Protein AF-A0A1I7T3V8-F1 (afdb_monomer)

Mean predicted aligned error: 16.52 Å

Structure (mmCIF, N/CA/C/O backbone):
data_AF-A0A1I7T3V8-F1
#
_entry.id   AF-A0A1I7T3V8-F1
#
loop_
_atom_site.group_PDB
_atom_site.id
_atom_site.type_symbol
_atom_site.label_atom_id
_atom_site.label_alt_id
_atom_site.label_comp_id
_atom_site.label_asym_id
_atom_site.label_entity_id
_atom_site.label_seq_id
_atom_site.pdbx_PDB_ins_code
_atom_site.Cartn_x
_atom_site.Cartn_y
_atom_site.Cartn_z
_atom_site.occupancy
_atom_site.B_iso_or_equiv
_atom_site.auth_seq_id
_atom_site.auth_comp_id
_atom_site.auth_asym_id
_atom_site.auth_atom_id
_atom_site.pdbx_PDB_model_num
ATOM 1 N N . MET A 1 1 ? -22.235 20.836 51.990 1.00 48.69 1 MET A N 1
ATOM 2 C CA . MET A 1 1 ? -23.068 21.627 51.063 1.00 48.69 1 MET A CA 1
ATOM 3 C C . MET A 1 1 ? -22.305 22.928 50.870 1.00 48.69 1 MET A C 1
ATOM 5 O O . MET A 1 1 ? -21.987 23.537 51.876 1.00 48.69 1 MET A O 1
ATOM 9 N N . ASP A 1 2 ? -21.758 23.268 49.703 1.00 34.41 2 ASP A N 1
ATOM 10 C CA . ASP A 1 2 ? -22.219 22.955 48.351 1.00 34.41 2 ASP A CA 1
ATOM 11 C C . ASP A 1 2 ? -21.090 22.682 47.354 1.00 34.41 2 ASP A C 1
ATOM 13 O O . ASP A 1 2 ? -20.011 23.269 47.392 1.00 34.41 2 ASP A O 1
ATOM 17 N N . SER A 1 3 ? -21.395 21.741 46.461 1.00 48.91 3 SER A N 1
ATOM 18 C CA . SER A 1 3 ? -20.655 21.442 45.242 1.00 48.91 3 SER A CA 1
ATOM 19 C C . SER A 1 3 ? -20.962 22.489 44.182 1.00 48.91 3 SER A C 1
ATOM 21 O O . SER A 1 3 ? -22.117 22.859 43.993 1.00 48.91 3 SER A O 1
ATOM 23 N N . SER A 1 4 ? -19.954 22.879 43.410 1.00 48.72 4 SER A N 1
ATOM 24 C CA . SER A 1 4 ? -20.138 23.435 42.066 1.00 48.72 4 SER A CA 1
ATOM 25 C C . SER A 1 4 ? -18.888 23.143 41.240 1.00 48.72 4 SER A C 1
ATOM 27 O O . SER A 1 4 ? -18.045 24.006 41.030 1.00 48.72 4 SER A O 1
ATOM 29 N N . ASN A 1 5 ? -18.743 21.887 40.806 1.00 44.91 5 ASN A N 1
ATOM 30 C CA . ASN A 1 5 ? -17.799 21.538 39.749 1.00 44.91 5 ASN A CA 1
ATOM 31 C C . ASN A 1 5 ? -18.504 21.793 38.411 1.00 44.91 5 ASN A C 1
ATOM 33 O O . ASN A 1 5 ? -19.316 20.979 37.968 1.00 44.91 5 ASN A O 1
ATOM 37 N N . SER A 1 6 ? -18.263 22.960 37.813 1.00 47.44 6 SER A N 1
ATOM 38 C CA . SER A 1 6 ? -18.781 23.289 36.489 1.00 47.44 6 SER A CA 1
ATOM 39 C C . SER A 1 6 ? -18.063 22.429 35.452 1.00 47.44 6 SER A C 1
ATOM 41 O O . SER A 1 6 ? -16.891 22.650 35.144 1.00 47.44 6 SER A O 1
ATOM 43 N N . THR A 1 7 ? -18.763 21.443 34.904 1.00 49.38 7 THR A N 1
ATOM 44 C CA . THR A 1 7 ? -18.326 20.664 33.745 1.00 49.38 7 THR A CA 1
ATOM 45 C C . THR A 1 7 ? -18.361 21.543 32.497 1.00 49.38 7 THR A C 1
ATOM 47 O O . THR A 1 7 ? -19.283 21.499 31.688 1.00 49.38 7 THR A O 1
ATOM 50 N N . GLY A 1 8 ? -17.326 22.365 32.333 1.00 44.69 8 GLY A N 1
ATOM 51 C CA . GLY A 1 8 ? -16.982 22.926 31.037 1.00 44.69 8 GLY A CA 1
ATOM 52 C C . GLY A 1 8 ? -16.472 21.788 30.163 1.00 44.69 8 GLY A C 1
ATOM 53 O O . GLY A 1 8 ? -15.374 21.283 30.387 1.00 44.69 8 GLY A O 1
ATOM 54 N N . LYS A 1 9 ? -17.278 21.348 29.193 1.00 51.91 9 LYS A N 1
ATOM 55 C CA . LYS A 1 9 ? -16.775 20.550 28.077 1.00 51.91 9 LYS A CA 1
ATOM 56 C C . LYS A 1 9 ? -15.770 21.425 27.341 1.00 51.91 9 LYS A C 1
ATOM 58 O O . LYS A 1 9 ? -16.154 22.333 26.612 1.00 51.91 9 LYS A O 1
ATOM 63 N N . VAL A 1 10 ? -14.490 21.211 27.615 1.00 54.59 10 VAL A N 1
ATOM 64 C CA . VAL A 1 10 ? -13.423 21.800 26.821 1.00 54.59 10 VAL A CA 1
ATOM 65 C C . VAL A 1 10 ? -13.494 21.081 25.483 1.00 54.59 10 VAL A C 1
ATOM 67 O O . VAL A 1 10 ? -13.160 19.901 25.398 1.00 54.59 10 VAL A O 1
ATOM 70 N N . ASP A 1 11 ? -14.022 21.765 24.469 1.00 52.12 11 ASP A N 1
ATOM 71 C CA . ASP A 1 11 ? -13.834 21.397 23.071 1.00 52.12 11 ASP A CA 1
ATOM 72 C C . ASP A 1 11 ? -12.324 21.358 22.816 1.00 52.12 11 ASP A C 1
ATOM 74 O O . ASP A 1 11 ? -11.679 22.373 22.540 1.00 52.12 11 ASP A O 1
ATOM 78 N N . GLU A 1 12 ? -11.736 20.176 22.995 1.00 53.50 12 GLU A N 1
ATOM 79 C CA . GLU A 1 12 ? -10.343 19.900 22.688 1.00 53.50 12 GLU A CA 1
ATOM 80 C C . GLU A 1 12 ? -10.204 19.904 21.167 1.00 53.50 12 GLU A C 1
ATOM 82 O O . GLU A 1 12 ? -10.267 18.885 20.480 1.00 53.50 12 GLU A O 1
ATOM 87 N N . LYS A 1 13 ? -10.062 21.109 20.616 1.00 53.25 13 LYS A N 1
ATOM 88 C CA . LYS A 1 13 ? -9.596 21.308 19.253 1.00 53.25 13 LYS A CA 1
ATOM 89 C C . LYS A 1 13 ? -8.242 20.592 19.158 1.00 53.25 13 LYS A C 1
ATOM 91 O O . LYS A 1 13 ? -7.340 20.972 19.911 1.00 53.25 13 LYS A O 1
ATOM 96 N N . PRO A 1 14 ? -8.058 19.590 18.276 1.00 52.19 14 PRO A N 1
ATOM 97 C CA . PRO A 1 14 ? -6.776 18.917 18.165 1.00 52.19 14 PRO A CA 1
ATOM 98 C C . PRO A 1 14 ? -5.755 19.950 17.694 1.00 52.19 14 PRO A C 1
ATOM 100 O O . PRO A 1 14 ? -5.748 20.384 16.540 1.00 52.19 14 PRO A O 1
ATOM 103 N N . THR A 1 15 ? -4.931 20.406 18.630 1.00 48.41 15 THR A N 1
ATOM 104 C CA . THR A 1 15 ? -3.794 21.265 18.338 1.00 48.41 15 THR A CA 1
ATOM 105 C C . THR A 1 15 ? -2.785 20.362 17.649 1.00 48.41 15 THR A C 1
ATOM 107 O O . THR A 1 15 ? -2.183 19.496 18.282 1.00 48.41 15 THR A O 1
ATOM 110 N N . ILE A 1 16 ? -2.675 20.491 16.325 1.00 54.16 16 ILE A N 1
ATOM 111 C CA . ILE A 1 16 ? -1.679 19.771 15.529 1.00 54.16 16 ILE A CA 1
ATOM 112 C C . ILE A 1 16 ? -0.324 20.393 15.859 1.00 54.16 16 ILE A C 1
ATOM 114 O O . ILE A 1 16 ? 0.146 21.325 15.210 1.00 54.16 16 ILE A O 1
ATOM 118 N N . ASP A 1 17 ? 0.262 19.916 16.948 1.00 49.56 17 ASP A N 1
ATOM 119 C CA . ASP A 1 17 ? 1.594 20.289 17.377 1.00 49.56 17 ASP A CA 1
ATOM 120 C C . ASP A 1 17 ? 2.591 19.435 16.582 1.00 49.56 17 ASP A C 1
ATOM 122 O O . ASP A 1 17 ? 2.828 18.263 16.886 1.00 49.56 17 ASP A O 1
ATOM 126 N N . ASN A 1 18 ? 3.151 20.014 15.514 1.00 53.66 18 ASN A N 1
ATOM 127 C CA . ASN A 1 18 ? 4.056 19.364 14.549 1.00 53.66 18 ASN A CA 1
ATOM 128 C C . ASN A 1 18 ? 5.376 18.830 15.158 1.00 53.66 18 ASN A C 1
ATOM 130 O O . ASN A 1 18 ? 6.262 18.383 14.430 1.00 53.66 18 ASN A O 1
ATOM 134 N N . ARG A 1 19 ? 5.541 18.886 16.485 1.00 55.25 19 ARG A N 1
ATOM 135 C CA . ARG A 1 19 ? 6.678 18.321 17.227 1.00 55.25 19 ARG A CA 1
ATOM 136 C C . ARG A 1 19 ? 6.393 16.964 17.864 1.00 55.25 19 ARG A C 1
ATOM 138 O O . ARG A 1 19 ? 7.342 16.267 18.220 1.00 55.25 19 ARG A O 1
ATOM 145 N N . ASN A 1 20 ? 5.133 16.554 17.968 1.00 52.56 20 ASN A N 1
ATOM 146 C CA . ASN A 1 20 ? 4.791 15.252 18.521 1.00 52.56 20 ASN A CA 1
ATOM 147 C C . ASN A 1 20 ? 4.762 14.210 17.402 1.00 52.56 20 ASN A C 1
ATOM 149 O O . ASN A 1 20 ? 3.812 14.130 16.628 1.00 52.56 20 ASN A O 1
ATOM 153 N N . LYS A 1 21 ? 5.801 13.366 17.335 1.00 65.19 21 LYS A N 1
ATOM 154 C CA . LYS A 1 21 ? 5.699 12.056 16.676 1.00 65.19 21 LYS A CA 1
ATOM 155 C C . LYS A 1 21 ? 4.594 11.282 17.391 1.00 65.19 21 LYS A C 1
ATOM 157 O O . LYS A 1 21 ? 4.843 10.635 18.405 1.00 65.19 21 LYS A O 1
ATOM 162 N N . TRP A 1 22 ? 3.368 11.384 16.896 1.00 76.81 22 TRP A N 1
ATOM 163 C CA . TRP A 1 22 ? 2.284 10.541 17.365 1.00 76.81 22 TRP A CA 1
ATOM 164 C C . TRP A 1 22 ? 2.625 9.101 17.000 1.00 76.81 22 TRP A C 1
ATOM 166 O O . TRP A 1 22 ? 2.739 8.745 15.827 1.00 76.81 22 TRP A O 1
ATOM 176 N N . SER A 1 23 ? 2.861 8.287 18.023 1.00 83.81 23 SER A N 1
ATOM 177 C CA . SER A 1 23 ? 2.917 6.846 17.866 1.00 83.81 23 SER A CA 1
ATOM 178 C C . SER A 1 23 ? 1.492 6.318 17.738 1.00 83.81 23 SER A C 1
ATOM 180 O O . SER A 1 23 ? 0.564 6.765 18.417 1.00 83.81 23 SER A O 1
ATOM 182 N N . TYR A 1 24 ? 1.313 5.354 16.846 1.00 88.56 24 TYR A N 1
ATOM 183 C CA . TYR A 1 24 ? 0.059 4.629 16.720 1.00 88.56 24 TYR A CA 1
ATOM 184 C C . TYR A 1 24 ? 0.169 3.323 17.502 1.00 88.56 24 TYR A C 1
ATOM 186 O O . TYR A 1 24 ? 1.182 2.627 17.416 1.00 88.56 24 TYR A O 1
ATOM 194 N N . SER A 1 25 ? -0.871 2.988 18.268 1.00 92.62 25 SER A N 1
ATOM 195 C CA . SER A 1 25 ? -1.007 1.635 18.807 1.00 92.62 25 SER A CA 1
ATOM 196 C C . SER A 1 25 ? -1.297 0.655 17.668 1.00 92.62 25 SER A C 1
ATOM 198 O O . SER A 1 25 ? -1.690 1.060 16.567 1.00 92.62 25 SER A O 1
ATOM 200 N N . ARG A 1 26 ? -1.139 -0.646 17.930 1.00 93.56 26 ARG A N 1
ATOM 201 C CA . ARG A 1 26 ? -1.437 -1.691 16.943 1.00 93.56 26 ARG A CA 1
ATOM 202 C C . ARG A 1 26 ? -2.878 -1.593 16.439 1.00 93.56 26 ARG A C 1
ATOM 204 O O . ARG A 1 26 ? -3.114 -1.697 15.243 1.00 93.56 26 ARG A O 1
ATOM 211 N N . GLU A 1 27 ? -3.825 -1.356 17.337 1.00 94.38 27 GLU A N 1
ATOM 212 C CA . GLU A 1 27 ? -5.256 -1.266 17.034 1.00 94.38 27 GLU A CA 1
ATOM 213 C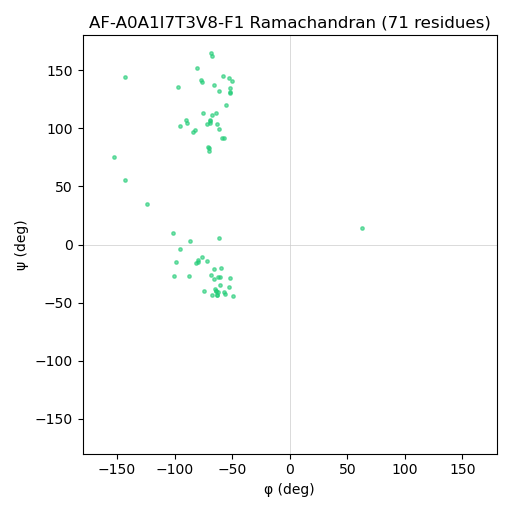 C . GLU A 1 27 ? -5.537 -0.091 16.097 1.00 94.38 27 GLU A C 1
ATOM 215 O O . GLU A 1 27 ? -6.242 -0.244 15.104 1.00 94.38 27 GLU A O 1
ATOM 220 N N . LYS A 1 28 ? -4.917 1.068 16.359 1.00 91.81 28 LYS A N 1
ATOM 221 C CA . LYS A 1 28 ? -5.042 2.239 15.485 1.00 91.81 28 LYS A CA 1
ATOM 222 C C . LYS A 1 28 ? -4.455 1.971 14.099 1.00 91.81 28 LYS A C 1
ATOM 224 O O . LYS A 1 28 ? -5.057 2.368 13.109 1.00 91.81 28 LYS A O 1
ATOM 229 N N . MET A 1 29 ? -3.320 1.274 14.015 1.00 92.12 29 MET A N 1
ATOM 230 C CA . MET A 1 29 ? -2.725 0.899 12.726 1.00 92.12 29 MET A CA 1
ATOM 231 C C . MET A 1 29 ? -3.607 -0.065 11.929 1.00 92.12 29 MET A C 1
ATOM 233 O O . MET A 1 29 ? -3.709 0.083 10.716 1.00 92.12 29 MET A O 1
ATOM 237 N N . LEU A 1 30 ? -4.262 -1.023 12.592 1.00 93.31 30 LEU A N 1
ATOM 238 C CA . LEU A 1 30 ? -5.182 -1.950 11.927 1.00 93.31 30 LEU A CA 1
ATOM 239 C C . LEU A 1 30 ? -6.395 -1.225 11.340 1.00 93.31 30 LEU A C 1
ATOM 241 O O . LEU A 1 30 ? -6.765 -1.506 10.211 1.00 93.31 30 LEU A O 1
ATOM 245 N N . ILE A 1 31 ? -6.951 -0.242 12.053 1.00 92.94 31 ILE A N 1
ATOM 246 C CA . ILE A 1 31 ? -8.047 0.589 11.528 1.00 92.94 31 ILE A CA 1
ATOM 247 C C . ILE A 1 31 ? -7.593 1.377 10.290 1.00 92.94 31 ILE A C 1
ATOM 249 O O . ILE A 1 31 ? -8.334 1.498 9.319 1.00 92.94 31 ILE A O 1
ATOM 253 N N . LEU A 1 32 ? -6.367 1.911 10.304 1.00 91.88 32 LEU A N 1
ATOM 254 C CA . LEU A 1 32 ? -5.823 2.654 9.165 1.00 91.88 32 LEU A CA 1
ATOM 255 C C . LEU A 1 32 ? -5.545 1.768 7.945 1.00 91.88 32 LEU A C 1
ATOM 257 O O . LEU A 1 32 ? -5.573 2.281 6.830 1.00 91.88 32 LEU A O 1
ATOM 261 N N . ASN A 1 33 ? -5.297 0.471 8.139 1.00 91.00 33 ASN A N 1
ATOM 262 C CA . ASN A 1 33 ? -5.018 -0.470 7.054 1.00 91.00 33 ASN A CA 1
ATOM 263 C C . ASN A 1 33 ? -6.196 -0.624 6.078 1.00 91.00 33 ASN A C 1
ATOM 265 O O . ASN A 1 33 ? -5.980 -0.869 4.895 1.00 91.00 33 ASN A O 1
ATOM 269 N N . ASP A 1 34 ? -7.422 -0.416 6.557 1.00 89.94 34 ASP A N 1
ATOM 270 C CA . ASP A 1 34 ? -8.635 -0.488 5.736 1.00 89.94 34 ASP A CA 1
ATOM 271 C C . ASP A 1 34 ? -8.961 0.851 5.046 1.00 89.94 34 ASP A C 1
ATOM 273 O O . ASP A 1 34 ? -9.969 0.986 4.350 1.00 89.94 34 ASP A O 1
ATOM 277 N N . SER A 1 35 ? -8.111 1.870 5.217 1.00 93.25 35 SER A N 1
ATOM 278 C CA . SER A 1 35 ? -8.281 3.161 4.555 1.00 93.25 35 SER A CA 1
ATOM 279 C C . SER A 1 35 ? -8.124 3.025 3.034 1.00 93.25 35 SER A C 1
ATOM 281 O O . SER A 1 35 ? -7.150 2.424 2.574 1.00 93.25 35 SER A O 1
ATOM 283 N N . PRO A 1 36 ? -8.981 3.676 2.220 1.00 89.62 36 PRO A N 1
ATOM 284 C CA . PRO A 1 36 ? -8.864 3.679 0.759 1.00 89.62 36 PRO A CA 1
ATOM 285 C C . PRO A 1 36 ? -7.473 4.072 0.239 1.00 89.62 36 PRO A C 1
ATOM 287 O O . PRO A 1 36 ? -7.051 3.614 -0.821 1.00 89.62 36 PRO A O 1
ATOM 290 N N . ILE A 1 37 ? -6.735 4.898 0.992 1.00 90.75 37 ILE A N 1
ATOM 291 C CA . ILE A 1 37 ? -5.388 5.343 0.615 1.00 90.75 37 ILE A CA 1
ATOM 292 C C . ILE A 1 37 ? -4.371 4.193 0.582 1.00 90.75 37 ILE A C 1
ATOM 294 O O . ILE A 1 37 ? -3.441 4.230 -0.220 1.00 90.75 37 ILE A O 1
ATOM 298 N N . CYS A 1 38 ? -4.562 3.160 1.407 1.00 89.50 38 CYS A N 1
ATOM 299 C CA . CYS A 1 38 ? -3.673 2.002 1.495 1.00 89.50 38 CYS A CA 1
ATOM 300 C C . CYS A 1 38 ? -3.772 1.082 0.269 1.00 89.50 38 CYS A C 1
ATOM 302 O O . CYS A 1 38 ? -2.882 0.265 0.050 1.00 89.50 38 CYS A O 1
ATOM 304 N N . PHE A 1 39 ? -4.807 1.252 -0.558 1.00 86.44 39 PHE A N 1
ATOM 305 C CA . PHE A 1 39 ? -4.992 0.521 -1.814 1.00 86.44 39 PHE A CA 1
ATOM 306 C C . PHE A 1 39 ? -4.474 1.287 -3.040 1.00 86.44 39 PHE A C 1
ATOM 308 O O . PHE A 1 39 ? -4.503 0.770 -4.158 1.00 86.44 39 PHE A O 1
ATOM 315 N N . LEU A 1 40 ? -3.998 2.523 -2.861 1.00 89.00 40 LEU A N 1
ATOM 316 C CA . LEU A 1 40 ? -3.400 3.301 -3.940 1.00 89.00 40 LEU A CA 1
ATOM 317 C C . LEU A 1 40 ? -1.950 2.875 -4.180 1.00 89.00 40 LEU A C 1
ATOM 319 O O . LEU A 1 40 ? -1.237 2.446 -3.273 1.00 89.00 40 LEU A O 1
ATOM 323 N N . ARG A 1 41 ? -1.480 3.048 -5.421 1.00 89.88 41 ARG A N 1
ATOM 324 C CA . ARG A 1 41 ? -0.063 2.840 -5.740 1.00 89.88 41 ARG A CA 1
ATOM 325 C C . ARG A 1 41 ? 0.796 3.824 -4.935 1.00 89.88 41 ARG A C 1
ATOM 327 O O . ARG A 1 41 ? 0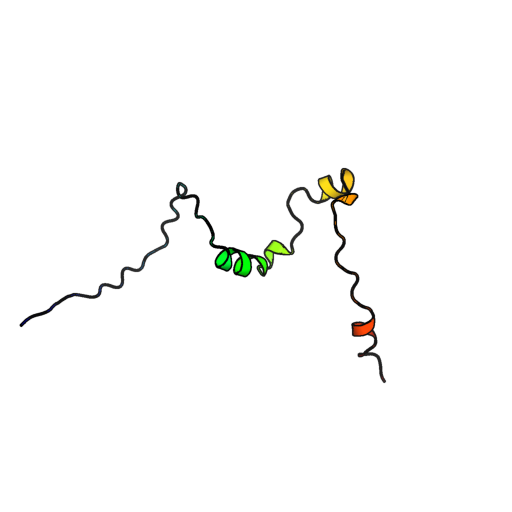.496 5.021 -4.955 1.00 89.88 41 ARG A O 1
ATOM 334 N N . PRO A 1 42 ? 1.867 3.359 -4.270 1.00 90.06 42 PRO A N 1
ATOM 335 C CA . PRO A 1 42 ? 2.723 4.239 -3.495 1.00 90.06 42 PRO A CA 1
ATOM 336 C C . PRO A 1 42 ? 3.486 5.215 -4.403 1.00 90.06 42 PRO A C 1
ATOM 338 O O . PRO A 1 42 ? 3.648 4.972 -5.609 1.00 90.06 42 PRO A O 1
ATOM 341 N N . PRO A 1 43 ? 4.023 6.304 -3.832 1.00 91.88 43 PRO A N 1
ATOM 342 C CA . PRO A 1 43 ? 5.001 7.133 -4.519 1.00 91.88 43 PRO A CA 1
ATOM 343 C C . PRO A 1 43 ? 6.137 6.279 -5.094 1.00 91.88 43 PRO A C 1
ATOM 345 O O . PRO A 1 43 ? 6.583 5.318 -4.470 1.00 91.88 43 PRO A O 1
ATOM 348 N N . PHE A 1 44 ? 6.601 6.630 -6.295 1.00 91.50 44 PHE A N 1
ATOM 349 C CA . PHE A 1 44 ? 7.677 5.930 -7.011 1.00 91.50 44 PHE A CA 1
ATOM 350 C C . PHE A 1 44 ? 7.391 4.473 -7.402 1.00 91.50 44 PHE A C 1
ATOM 352 O O . PHE A 1 44 ? 8.313 3.785 -7.834 1.00 91.50 44 PHE A O 1
ATOM 359 N N . PHE A 1 45 ? 6.135 4.014 -7.346 1.00 91.44 45 PHE A N 1
ATOM 360 C CA . PHE A 1 45 ? 5.769 2.656 -7.764 1.00 91.44 45 PHE A CA 1
ATOM 361 C C . PHE A 1 45 ? 6.336 2.283 -9.142 1.00 91.44 45 PHE A C 1
ATOM 363 O O . PHE A 1 45 ? 6.932 1.224 -9.288 1.00 91.44 45 PHE A O 1
ATOM 370 N N . SER A 1 46 ? 6.247 3.174 -10.136 1.00 92.00 46 SER A N 1
ATOM 371 C CA . SER A 1 46 ? 6.795 2.922 -11.478 1.00 92.00 46 SER A CA 1
ATOM 372 C C . SER A 1 46 ? 8.308 2.679 -11.486 1.00 92.00 46 SER A C 1
ATOM 374 O O . SER A 1 46 ? 8.785 1.871 -12.271 1.00 92.00 46 SER A O 1
ATOM 376 N N . SER A 1 47 ? 9.063 3.348 -10.609 1.00 94.56 47 SER A N 1
ATOM 377 C CA . SER A 1 47 ? 10.511 3.138 -10.483 1.00 94.56 47 SER A CA 1
ATOM 378 C C . SER A 1 47 ? 10.810 1.744 -9.929 1.00 94.56 47 SER A C 1
ATOM 380 O O . SER A 1 47 ? 11.648 1.022 -10.464 1.00 94.56 47 SER A O 1
ATOM 382 N N . VAL A 1 48 ? 10.051 1.320 -8.913 1.00 90.81 48 VAL A N 1
ATOM 383 C CA . VAL A 1 48 ? 10.162 -0.029 -8.340 1.00 90.81 48 VAL A CA 1
ATOM 384 C C . VAL A 1 48 ? 9.803 -1.091 -9.379 1.00 90.81 48 VAL A C 1
ATOM 386 O O . VAL A 1 48 ? 10.540 -2.054 -9.520 1.00 90.81 48 VAL A O 1
ATOM 389 N N . VAL A 1 49 ? 8.738 -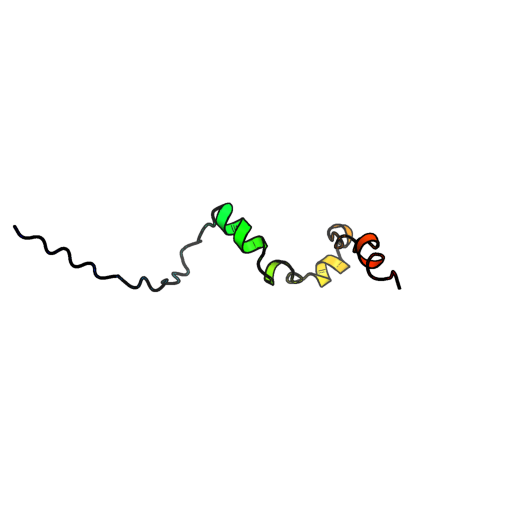0.892 -10.165 1.00 91.12 49 VAL A N 1
ATOM 390 C CA . VAL A 1 49 ? 8.357 -1.815 -11.254 1.00 91.12 49 VAL A CA 1
ATOM 391 C C . VAL A 1 49 ? 9.490 -1.993 -12.265 1.00 91.12 49 VAL A C 1
ATOM 393 O O . VAL A 1 49 ? 9.720 -3.103 -12.732 1.00 91.12 49 VAL A O 1
ATOM 396 N N . LEU A 1 50 ? 10.184 -0.909 -12.617 1.00 94.12 50 LEU A N 1
ATOM 397 C CA . LEU A 1 50 ? 11.249 -0.945 -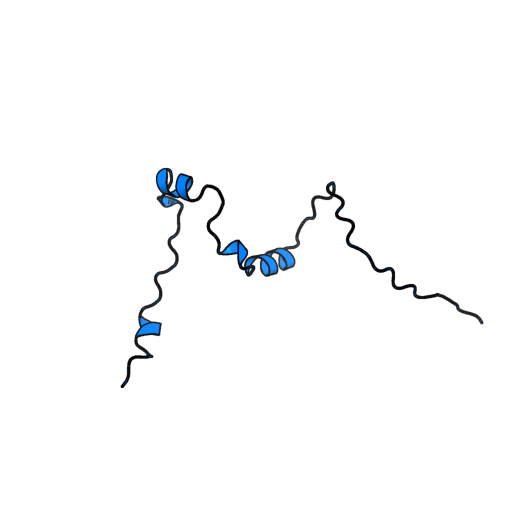13.618 1.00 94.12 50 LEU A CA 1
ATOM 398 C C . LEU A 1 50 ? 12.530 -1.600 -13.100 1.00 94.12 50 LEU A C 1
ATOM 400 O O . LEU A 1 50 ? 13.193 -2.310 -13.851 1.00 94.12 50 LEU A O 1
ATOM 404 N N . HIS A 1 51 ? 12.899 -1.336 -11.847 1.00 96.00 51 HIS A N 1
ATOM 405 C CA . HIS A 1 51 ? 14.201 -1.738 -11.313 1.00 96.00 51 HIS A CA 1
ATOM 406 C C . HIS A 1 51 ? 14.165 -3.003 -10.454 1.00 96.00 51 HIS A C 1
ATOM 408 O O . HIS A 1 51 ? 15.186 -3.675 -10.358 1.00 96.00 51 HIS A O 1
ATOM 414 N N . LEU A 1 52 ? 13.032 -3.297 -9.813 1.00 91.88 52 LEU A N 1
ATOM 415 C CA . LEU A 1 52 ? 12.860 -4.363 -8.818 1.00 91.88 52 LEU A CA 1
ATOM 416 C C . LEU A 1 52 ? 11.471 -5.032 -8.949 1.00 91.88 52 LEU A C 1
ATOM 418 O O . LEU A 1 52 ? 10.688 -5.043 -7.987 1.00 91.88 52 LEU A O 1
ATOM 422 N N . PRO A 1 53 ? 11.104 -5.549 -10.136 1.00 88.31 53 PRO A N 1
ATOM 423 C CA . PRO A 1 53 ? 9.780 -6.124 -10.379 1.00 88.31 53 PRO A CA 1
ATOM 424 C C . PRO A 1 53 ? 9.454 -7.320 -9.469 1.00 88.31 53 PRO A C 1
ATOM 426 O O . PRO A 1 53 ? 8.290 -7.545 -9.149 1.00 88.31 53 PRO A O 1
ATOM 429 N N . GLU A 1 54 ? 10.458 -8.066 -9.009 1.00 89.00 54 GLU A N 1
ATOM 430 C CA . GLU A 1 54 ? 10.314 -9.228 -8.127 1.00 89.00 54 GLU A CA 1
ATOM 431 C C . GLU A 1 54 ? 9.781 -8.889 -6.727 1.00 89.00 54 GLU A C 1
ATOM 433 O O . GLU A 1 54 ? 9.236 -9.758 -6.047 1.00 89.00 54 GLU A O 1
ATOM 438 N N . LEU A 1 55 ? 9.900 -7.627 -6.295 1.00 87.50 55 LEU A N 1
ATOM 439 C CA . LEU A 1 55 ? 9.348 -7.158 -5.020 1.00 87.50 55 LEU A CA 1
ATOM 440 C C . LEU A 1 55 ? 7.844 -6.879 -5.096 1.00 87.50 55 LEU A C 1
ATOM 442 O O . LEU A 1 55 ? 7.189 -6.691 -4.068 1.00 87.50 55 LEU A O 1
ATOM 446 N N . ILE A 1 56 ? 7.285 -6.828 -6.305 1.00 87.25 56 ILE A N 1
ATOM 447 C CA . ILE A 1 56 ? 5.881 -6.508 -6.516 1.00 87.25 56 ILE A CA 1
ATOM 448 C C . ILE A 1 56 ? 5.085 -7.800 -6.502 1.00 87.25 56 ILE A C 1
ATOM 450 O O . ILE A 1 56 ? 5.070 -8.578 -7.454 1.00 87.25 56 ILE A O 1
ATOM 454 N N . ARG A 1 57 ? 4.349 -8.000 -5.413 1.00 79.88 57 ARG A N 1
ATOM 455 C CA . ARG A 1 57 ? 3.313 -9.021 -5.378 1.00 79.88 57 ARG A CA 1
ATOM 456 C C . ARG A 1 57 ? 2.123 -8.506 -6.178 1.00 79.88 57 ARG A C 1
ATOM 458 O O . ARG A 1 57 ? 1.488 -7.527 -5.786 1.00 79.88 57 ARG A O 1
ATOM 465 N N . LEU A 1 58 ? 1.841 -9.146 -7.310 1.00 68.75 58 LEU A N 1
ATOM 466 C CA . LEU A 1 58 ? 0.604 -8.890 -8.039 1.00 68.75 58 LEU A CA 1
ATOM 467 C C . LEU A 1 58 ? -0.587 -9.169 -7.110 1.00 68.75 58 LEU A C 1
ATOM 469 O O . LEU A 1 58 ? -0.500 -10.084 -6.277 1.00 68.75 58 LEU A O 1
ATOM 473 N N . PRO A 1 59 ? -1.683 -8.396 -7.221 1.00 65.44 59 PRO A N 1
ATOM 474 C CA . PRO A 1 59 ? -2.907 -8.759 -6.531 1.00 65.44 59 PRO A CA 1
ATOM 475 C C . PRO A 1 59 ? -3.258 -10.206 -6.900 1.00 65.44 59 PRO A C 1
ATOM 477 O O . PRO A 1 59 ? -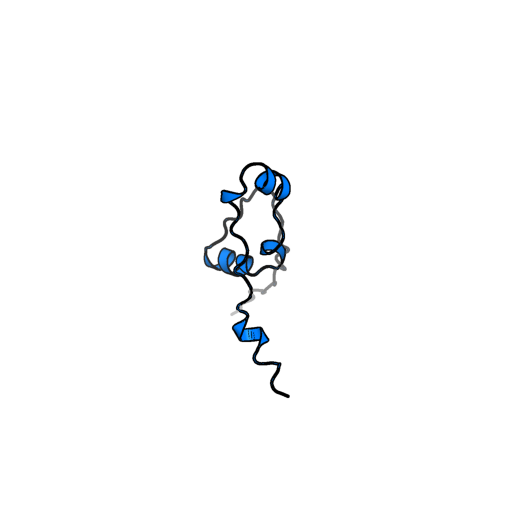2.999 -10.618 -8.039 1.00 65.44 59 PRO A O 1
ATOM 480 N N . PRO A 1 60 ? -3.795 -10.999 -5.955 1.00 63.41 60 PRO A N 1
ATOM 481 C CA . PRO A 1 60 ? -4.305 -12.314 -6.301 1.00 63.41 60 PRO A CA 1
ATOM 482 C C . PRO A 1 60 ? -5.270 -12.145 -7.476 1.00 63.41 60 PRO A C 1
ATOM 484 O O . PRO A 1 60 ? -6.103 -11.235 -7.469 1.00 63.41 60 PRO A O 1
ATOM 487 N N . SER A 1 61 ? -5.095 -12.971 -8.511 1.00 58.12 61 SER A N 1
ATOM 488 C CA . SER A 1 61 ? -6.045 -13.010 -9.621 1.00 58.12 61 SER A CA 1
ATOM 489 C C . SER A 1 61 ? -7.441 -13.194 -9.028 1.00 58.12 61 SER A C 1
ATOM 491 O O . SER A 1 61 ? -7.568 -14.032 -8.129 1.00 58.12 61 SER A O 1
ATOM 493 N N . PRO A 1 62 ? -8.465 -12.447 -9.482 1.00 65.81 62 PRO A N 1
ATOM 494 C CA . PRO A 1 62 ? -9.829 -12.728 -9.064 1.00 65.81 62 PRO A CA 1
ATOM 495 C C . PRO A 1 62 ? -10.104 -14.211 -9.312 1.00 65.81 62 PRO A C 1
ATOM 497 O O . PRO A 1 62 ? -9.766 -14.737 -10.380 1.00 65.81 62 PRO A O 1
ATOM 500 N N . ASP A 1 63 ? -10.626 -14.887 -8.293 1.00 68.44 63 ASP A N 1
ATOM 501 C CA . ASP A 1 63 ? -10.976 -16.293 -8.391 1.00 68.44 63 ASP A CA 1
ATOM 502 C C . ASP A 1 63 ? -12.153 -16.385 -9.368 1.00 68.44 63 ASP A C 1
ATOM 504 O O . ASP A 1 63 ? -13.236 -15.855 -9.121 1.00 68.44 63 ASP A O 1
ATOM 508 N N . ILE A 1 64 ? -11.917 -16.978 -10.540 1.00 64.38 64 ILE A N 1
ATOM 509 C CA . ILE A 1 64 ? -12.907 -17.060 -11.630 1.00 64.38 64 ILE A CA 1
ATOM 510 C C . ILE A 1 64 ? -14.171 -17.804 -11.156 1.00 64.38 64 ILE A C 1
ATOM 512 O O . ILE A 1 64 ? -15.253 -17.624 -11.715 1.00 64.38 64 ILE A O 1
ATOM 516 N N . SER A 1 65 ? -14.043 -18.580 -10.079 1.00 61.34 65 SER A N 1
ATOM 517 C CA . SER A 1 65 ? -15.120 -19.261 -9.365 1.00 61.34 65 SER A CA 1
ATOM 518 C C . SER A 1 65 ? -16.270 -18.323 -8.959 1.00 61.34 65 SER A C 1
ATOM 520 O O . SER A 1 65 ? -17.429 -18.711 -9.083 1.00 61.34 65 SER A O 1
ATOM 522 N N . ASP A 1 66 ? -15.982 -17.070 -8.582 1.00 58.09 66 ASP A N 1
ATOM 523 C CA . ASP A 1 66 ? -17.008 -16.080 -8.204 1.00 58.09 66 ASP A CA 1
ATOM 524 C C . ASP A 1 66 ? -17.688 -15.419 -9.419 1.00 58.09 66 ASP A C 1
ATOM 526 O O . ASP A 1 66 ? -18.739 -14.788 -9.295 1.00 58.09 66 ASP A O 1
ATOM 530 N N . LEU A 1 67 ? -17.101 -15.550 -10.615 1.00 58.41 67 LEU A N 1
ATOM 531 C CA . LEU A 1 67 ? -17.658 -15.006 -11.857 1.00 58.41 67 LEU A CA 1
ATOM 532 C C . LEU A 1 67 ? -18.629 -15.980 -12.541 1.00 58.41 67 LEU A C 1
ATOM 534 O O . LEU A 1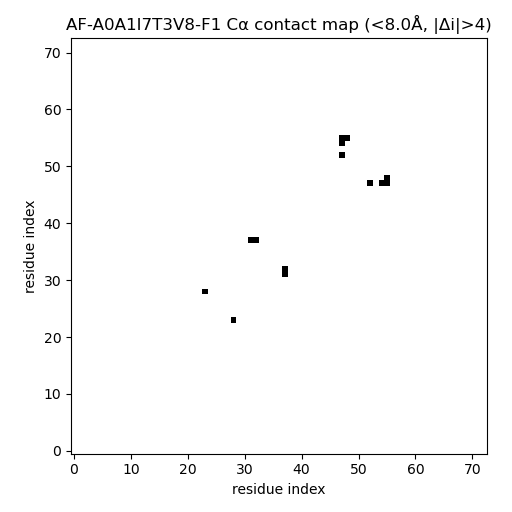 67 ? -19.531 -15.543 -13.253 1.00 58.41 67 LEU A O 1
ATOM 538 N N . LEU A 1 68 ? -18.452 -17.288 -12.330 1.00 58.53 68 LEU A N 1
ATOM 539 C CA . LEU A 1 68 ? -19.260 -18.336 -12.964 1.00 58.53 68 LEU A CA 1
ATOM 540 C C . LEU A 1 68 ? -20.613 -18.575 -12.273 1.00 58.53 68 LEU A C 1
ATOM 542 O O . LEU A 1 68 ? -21.507 -19.144 -12.889 1.00 58.53 68 LEU A O 1
ATOM 546 N N . THR A 1 69 ? -20.811 -18.097 -11.042 1.00 55.56 69 TH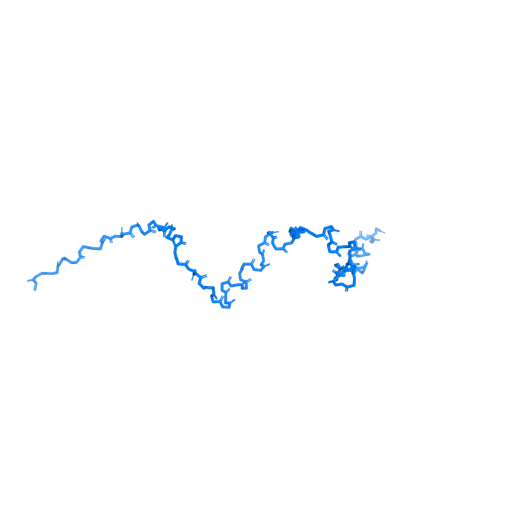R A N 1
ATOM 547 C CA . THR A 1 69 ? -22.091 -18.203 -10.312 1.00 55.56 69 THR A CA 1
ATOM 548 C C . THR A 1 69 ? -23.164 -17.219 -10.788 1.00 55.56 69 THR A C 1
ATOM 550 O O . THR A 1 69 ? -24.327 -17.369 -10.428 1.00 55.56 69 THR A O 1
ATOM 553 N N . ASN A 1 70 ? -22.810 -16.242 -11.632 1.00 55.03 70 ASN A N 1
ATOM 554 C CA . ASN A 1 70 ? -23.752 -15.271 -12.205 1.00 55.03 70 ASN A CA 1
ATOM 555 C C . ASN A 1 70 ? -24.163 -15.597 -13.658 1.00 55.03 70 ASN A C 1
ATOM 557 O O . ASN A 1 70 ? -24.769 -14.755 -14.320 1.00 55.03 70 ASN A O 1
ATOM 561 N N . VAL A 1 71 ? -23.819 -16.789 -14.171 1.00 55.00 71 VAL A N 1
ATOM 562 C CA . VAL A 1 71 ? -24.090 -17.217 -15.563 1.00 55.00 71 VAL A CA 1
ATOM 563 C C . VAL A 1 71 ? -24.890 -18.532 -15.617 1.00 55.00 71 VAL A C 1
ATOM 565 O O . VAL A 1 71 ? -24.706 -19.340 -16.521 1.00 55.00 71 VAL A O 1
ATOM 568 N N . GLU A 1 72 ? -25.803 -18.763 -14.672 1.00 48.62 72 GLU A N 1
ATOM 569 C CA . GLU A 1 72 ? -26.915 -19.701 -14.894 1.00 48.62 72 GLU A CA 1
ATOM 570 C C . GLU A 1 72 ? -28.143 -18.902 -15.364 1.00 48.62 72 GLU A C 1
ATOM 572 O O . GLU A 1 72 ? -28.797 -18.220 -14.574 1.00 48.62 72 GLU A O 1
ATOM 577 N N . ILE A 1 73 ? -28.400 -18.948 -16.680 1.00 46.38 73 ILE A N 1
ATOM 578 C CA . ILE A 1 73 ? -29.682 -18.606 -17.325 1.00 46.38 73 ILE A CA 1
ATOM 579 C C . ILE A 1 73 ? -30.354 -19.917 -17.719 1.00 46.38 73 ILE A C 1
ATOM 581 O O . ILE A 1 73 ? -29.649 -20.753 -18.331 1.00 46.38 73 ILE A O 1
#

Nearest PDB structures (foldseek):
  5abu-assembly1_B  TM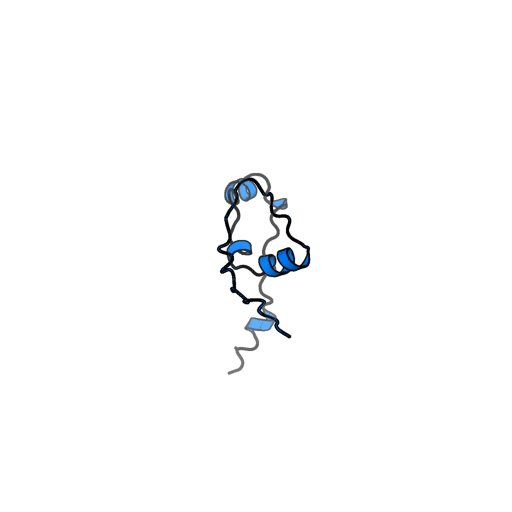=6.980E-01  e=2.581E-01  Drosophila melanogaster
  5abv-assembly2_D  TM=6.938E-01  e=7.295E-01  Drosophila melanogaster
  5t47-assembly2_D  TM=5.116E-01  e=4.020E+00  Drosophila melanogaster
  6z1p-assembly1_Bi  TM=2.223E-01  e=6.758E+00  Tetrahymena thermophila SB210

pLDDT: mean 72.1, std 18.83, range [34.41, 96.0]

Solvent-accessible surface area (backbone atoms only — not comparable to full-atom values): 5237 Å² total; per-residue (Å²): 139,82,88,81,82,78,83,70,81,74,81,77,69,83,75,84,56,95,82,62,85,79,80,72,54,72,69,57,50,56,62,53,60,75,36,76,73,69,76,50,83,57,89,66,45,70,57,42,54,75,75,46,49,87,77,58,78,71,76,78,73,80,63,63,73,75,61,60,75,77,69,81,128

Secondary structure (DSSP, 8-state):
-----------------TT---PPPHHHHHHHHTSGGGGSPPTTHHHHHHH-GGG--PPPPP-THHHHTT---

Sequence (73 aa):
MDSSNSTGKVDEKPTIDNRNKWSYSREKMLILNDSPICFLRPPFFSSVVLHLPELIRLPPSPDISDLLTNVEI

Organism: NCBI:txid1561998

Radius of gyrati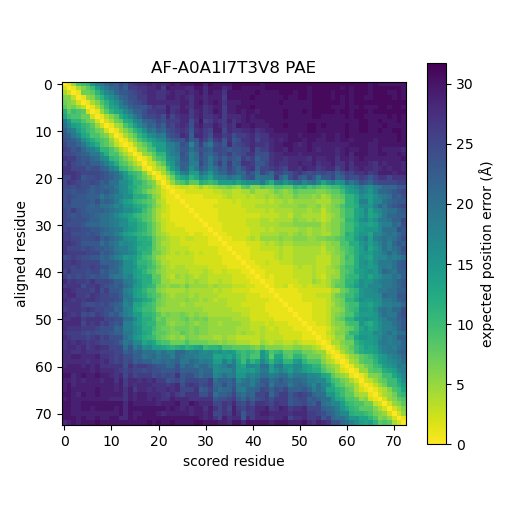on: 24.54 Å; Cα contacts (8 Å, |Δi|>4): 7; chains: 1; bounding box: 44×43×68 Å

Foldseek 3Di:
DDDDPPPDPPPPPPPPPVPDPDDDDPVRVVVCCPDPVVVDQDPCNVVCCVPPVVVDDDDPDPDCVVVVVVPDD